Protein AF-A0A193L228-F1 (afdb_monomer_lite)

Structure (mmCIF, N/CA/C/O backbone):
data_AF-A0A193L228-F1
#
_entry.id   AF-A0A193L228-F1
#
loop_
_atom_site.group_PDB
_atom_site.id
_atom_site.type_symbol
_atom_site.label_atom_id
_atom_site.label_alt_id
_atom_site.label_comp_id
_atom_site.label_asym_id
_atom_site.label_entity_id
_atom_site.label_seq_id
_atom_site.pdbx_PDB_ins_code
_atom_site.Cartn_x
_atom_site.Cartn_y
_atom_site.Cartn_z
_atom_site.occupancy
_atom_site.B_iso_or_equiv
_atom_site.auth_seq_id
_atom_site.auth_comp_id
_atom_site.auth_asym_id
_atom_site.auth_atom_id
_atom_site.pdbx_PDB_model_num
ATOM 1 N N . ASN A 1 1 ? -1.207 8.082 -5.914 1.00 96.12 1 ASN A N 1
ATOM 2 C CA . ASN A 1 1 ? -0.095 9.047 -5.732 1.00 96.12 1 ASN A CA 1
ATOM 3 C C . ASN A 1 1 ? -0.312 9.985 -4.536 1.00 96.12 1 ASN A C 1
ATOM 5 O O . ASN A 1 1 ? 0.371 10.998 -4.437 1.00 96.12 1 ASN A O 1
ATOM 9 N N . ILE A 1 2 ? -1.238 9.681 -3.618 1.00 98.50 2 ILE A N 1
ATOM 10 C CA . ILE A 1 2 ? -1.362 10.408 -2.353 1.00 98.50 2 ILE A CA 1
ATOM 11 C C . ILE A 1 2 ? -0.335 9.832 -1.377 1.00 98.50 2 ILE A C 1
ATOM 13 O O . ILE A 1 2 ? -0.388 8.642 -1.066 1.00 98.50 2 ILE A O 1
ATOM 17 N N . ASN A 1 3 ? 0.592 10.674 -0.918 1.00 98.69 3 ASN A N 1
ATOM 18 C CA . ASN A 1 3 ? 1.710 10.291 -0.058 1.00 98.69 3 ASN A CA 1
ATOM 19 C C . ASN A 1 3 ? 1.813 11.319 1.076 1.00 98.69 3 ASN A C 1
ATOM 21 O O . ASN A 1 3 ? 1.088 11.206 2.063 1.00 98.69 3 ASN A O 1
ATOM 25 N N . SER A 1 4 ? 2.641 12.350 0.912 1.00 98.56 4 SER A N 1
ATOM 26 C CA . SER A 1 4 ? 2.677 13.539 1.765 1.00 98.56 4 SER A CA 1
ATOM 27 C C . SER A 1 4 ? 2.973 14.742 0.883 1.00 98.56 4 SER A C 1
ATOM 29 O O . SER A 1 4 ? 4.071 14.856 0.342 1.00 98.56 4 SER A O 1
ATOM 31 N N . GLN A 1 5 ? 1.993 15.616 0.705 1.00 98.69 5 GLN A N 1
ATOM 32 C CA . GLN A 1 5 ? 2.084 16.770 -0.183 1.00 98.69 5 GLN A CA 1
ATOM 33 C C . GLN A 1 5 ? 1.807 18.062 0.599 1.00 98.69 5 GLN A C 1
ATOM 35 O O . GLN A 1 5 ? 1.238 17.990 1.688 1.00 98.69 5 GLN A O 1
ATOM 40 N N . PRO A 1 6 ? 2.170 19.250 0.073 1.00 98.62 6 PRO A N 1
ATOM 41 C CA . PRO A 1 6 ? 1.907 20.519 0.756 1.00 98.62 6 PRO A CA 1
ATOM 42 C C . PRO A 1 6 ? 0.437 20.726 1.141 1.00 98.62 6 PRO A C 1
ATOM 44 O O . PRO A 1 6 ? 0.160 21.249 2.211 1.00 98.62 6 PRO A O 1
ATOM 47 N N . PHE A 1 7 ? -0.495 20.260 0.306 1.00 98.12 7 PHE A N 1
ATOM 48 C CA . PHE A 1 7 ? -1.936 20.376 0.550 1.00 98.12 7 PHE A CA 1
ATOM 49 C C . PHE A 1 7 ? -2.489 19.343 1.545 1.00 98.12 7 PHE A C 1
ATOM 51 O O . PHE A 1 7 ? -3.627 19.472 1.980 1.00 98.12 7 PHE A O 1
ATOM 58 N N . MET A 1 8 ? -1.734 18.285 1.862 1.00 98.06 8 MET A N 1
ATOM 59 C CA . MET A 1 8 ? -2.157 17.236 2.791 1.00 98.06 8 MET A CA 1
ATOM 60 C C . MET A 1 8 ? -0.942 16.443 3.274 1.00 98.06 8 MET A C 1
ATOM 62 O O . MET A 1 8 ? -0.426 15.554 2.579 1.00 98.06 8 MET A O 1
ATOM 66 N N . ARG A 1 9 ? -0.489 16.746 4.492 1.00 98.62 9 ARG A N 1
ATOM 67 C CA . ARG A 1 9 ? 0.564 15.973 5.153 1.00 98.62 9 ARG A CA 1
ATOM 68 C C . ARG A 1 9 ? 0.016 14.622 5.605 1.00 98.62 9 ARG A C 1
ATOM 70 O O . ARG A 1 9 ? -1.164 14.468 5.915 1.00 98.62 9 ARG A O 1
ATOM 77 N N . TRP A 1 10 ? 0.876 13.606 5.574 1.00 98.69 10 TRP A N 1
ATOM 78 C CA . TRP A 1 10 ? 0.455 12.217 5.776 1.00 98.69 10 TRP A CA 1
ATOM 79 C C . TRP A 1 10 ? -0.113 11.961 7.178 1.00 98.69 10 TRP A C 1
ATOM 81 O O . TRP A 1 10 ? -1.092 11.229 7.296 1.00 98.69 10 TRP A O 1
ATOM 91 N N . ARG A 1 11 ? 0.457 12.594 8.213 1.00 98.50 11 ARG A N 1
ATOM 92 C CA . ARG A 1 11 ? 0.063 12.386 9.613 1.00 98.50 11 ARG A CA 1
ATOM 93 C C . ARG A 1 11 ? -1.378 12.827 9.868 1.00 98.50 11 ARG A C 1
ATOM 95 O O . ARG A 1 11 ? -2.158 12.046 10.406 1.00 98.50 11 ARG A O 1
ATOM 102 N N . ASP A 1 12 ? -1.747 14.015 9.387 1.00 98.50 12 ASP A N 1
ATOM 103 C CA . ASP A 1 12 ? -3.112 14.545 9.494 1.00 98.50 12 ASP A CA 1
ATOM 104 C C . ASP A 1 12 ? -4.108 13.620 8.791 1.00 98.50 12 ASP A C 1
ATOM 106 O O . ASP A 1 12 ? -5.130 13.242 9.362 1.00 98.50 12 ASP A O 1
ATOM 110 N N . ARG A 1 13 ? -3.772 13.166 7.573 1.00 98.75 13 ARG A N 1
ATOM 111 C CA . ARG A 1 13 ? -4.613 12.216 6.832 1.00 98.75 13 ARG A CA 1
ATOM 112 C C . ARG A 1 13 ? -4.855 10.943 7.636 1.00 98.75 13 ARG A C 1
ATOM 114 O O . ARG A 1 13 ? -5.981 10.455 7.645 1.00 98.75 13 ARG A O 1
ATOM 121 N N . TYR A 1 14 ? -3.826 10.390 8.273 1.00 98.75 14 TYR A N 1
ATOM 122 C CA . TYR A 1 14 ? -3.942 9.136 9.019 1.00 98.75 14 TYR A CA 1
ATOM 123 C C . TYR A 1 14 ? -4.881 9.295 10.214 1.00 98.75 14 TYR A C 1
ATOM 125 O O . TYR A 1 14 ? -5.784 8.479 10.377 1.00 98.75 14 TYR A O 1
ATOM 133 N N . LEU A 1 15 ? -4.721 10.373 10.986 1.00 98.75 15 LEU A N 1
ATOM 134 C CA . LEU A 1 15 ? -5.564 10.670 12.144 1.00 98.75 15 LEU A CA 1
ATOM 135 C C . LEU A 1 15 ? -7.042 10.799 11.756 1.00 98.75 15 LEU A C 1
ATOM 137 O O . LEU A 1 15 ? -7.873 10.052 12.271 1.00 98.75 15 LEU A O 1
ATOM 141 N N . TYR A 1 16 ? -7.362 11.659 10.785 1.00 98.62 16 TYR A N 1
ATOM 142 C CA . TYR A 1 16 ? -8.750 11.847 10.348 1.00 98.62 16 TYR A CA 1
ATOM 143 C C . TYR A 1 16 ? -9.343 10.591 9.694 1.00 98.62 16 TYR A C 1
ATOM 145 O O . TYR A 1 16 ? -10.529 10.303 9.857 1.00 98.62 16 TYR A O 1
ATOM 153 N N . SER A 1 17 ? -8.527 9.805 8.981 1.00 98.62 17 SER A N 1
ATOM 154 C CA . SER A 1 17 ? -8.982 8.538 8.392 1.00 98.62 17 SER A CA 1
ATOM 155 C C . SER A 1 17 ? -9.328 7.516 9.472 1.00 98.62 17 SER A C 1
ATOM 157 O O . SER A 1 17 ? -10.364 6.866 9.373 1.00 98.62 17 SER A O 1
ATOM 159 N N . MET A 1 18 ? -8.502 7.386 10.513 1.00 98.75 18 MET A N 1
ATOM 160 C CA . MET A 1 18 ? -8.752 6.434 11.597 1.00 98.75 18 MET A CA 1
ATOM 161 C C . MET A 1 18 ? -9.922 6.853 12.486 1.00 98.75 18 MET A C 1
ATOM 163 O O . MET A 1 18 ? -10.707 6.001 12.897 1.00 98.75 18 MET A O 1
ATOM 167 N N . GLU A 1 19 ? -10.122 8.154 12.704 1.00 98.75 19 GLU A N 1
ATOM 168 C CA . GLU A 1 19 ? -11.340 8.666 13.338 1.00 98.75 19 GLU A CA 1
ATOM 169 C C . GLU A 1 19 ? -12.594 8.262 12.542 1.00 98.75 19 GLU A C 1
ATOM 171 O O . GLU A 1 19 ? -13.560 7.742 13.106 1.00 98.75 19 GLU A O 1
ATOM 176 N N . ALA A 1 20 ? -12.569 8.437 11.217 1.00 98.75 20 ALA A N 1
ATOM 177 C CA . ALA A 1 20 ? -13.677 8.057 10.346 1.00 98.75 20 ALA A CA 1
ATOM 178 C C . ALA A 1 20 ? -13.905 6.535 10.300 1.00 98.75 20 ALA A C 1
ATOM 180 O O . ALA A 1 20 ? -15.055 6.096 10.331 1.00 98.75 20 ALA A O 1
ATOM 181 N N . VAL A 1 21 ? -12.834 5.731 10.269 1.00 98.69 21 VAL A N 1
ATOM 182 C CA . VAL A 1 21 ? -12.906 4.262 10.340 1.00 98.69 21 VAL A CA 1
ATOM 183 C C . VAL A 1 21 ? -13.580 3.828 11.638 1.00 98.69 21 VAL A C 1
ATOM 185 O O . VAL A 1 21 ? -14.545 3.071 11.588 1.00 98.69 21 VAL A O 1
ATOM 188 N N . ASN A 1 22 ? -13.143 4.352 12.783 1.00 98.62 22 ASN A N 1
ATOM 189 C CA . ASN A 1 22 ? -13.709 3.992 14.083 1.00 98.62 22 ASN A CA 1
ATOM 190 C C . ASN A 1 22 ? -15.175 4.422 14.207 1.00 98.62 22 ASN A C 1
ATOM 192 O O . ASN A 1 22 ? -16.002 3.650 14.692 1.00 98.62 22 ASN A O 1
ATOM 196 N N . ARG A 1 23 ? -15.527 5.610 13.697 1.00 98.75 23 ARG A N 1
ATOM 197 C CA . ARG A 1 23 ? -16.921 6.070 13.618 1.00 98.75 23 ARG A CA 1
ATOM 198 C C . ARG A 1 23 ? -17.781 5.125 12.774 1.00 98.75 23 ARG A C 1
ATOM 200 O O . ARG A 1 23 ? -18.882 4.775 13.187 1.00 98.75 23 ARG A O 1
ATOM 207 N N . ALA A 1 24 ? -17.288 4.702 11.610 1.00 98.81 24 ALA A N 1
ATOM 208 C CA . ALA A 1 24 ? -18.008 3.791 10.722 1.00 98.81 24 ALA A CA 1
ATOM 209 C C . ALA A 1 24 ? -18.156 2.385 11.328 1.00 98.81 24 ALA A C 1
ATOM 211 O O . ALA A 1 24 ? -19.231 1.793 11.232 1.00 98.81 24 ALA A O 1
ATOM 212 N N . SER A 1 25 ? -17.116 1.870 11.990 1.00 98.50 25 SER A N 1
ATOM 213 C CA . SER A 1 25 ? -17.180 0.598 12.717 1.00 98.50 25 SER A CA 1
ATOM 214 C C . SER A 1 25 ? -18.218 0.661 13.841 1.00 98.50 25 SER A C 1
ATOM 216 O O . SER A 1 25 ? -19.085 -0.204 13.916 1.00 98.50 25 SER A O 1
ATOM 218 N N . ALA A 1 26 ? -18.211 1.723 14.656 1.00 98.56 26 ALA A N 1
ATOM 219 C CA . ALA A 1 26 ? -19.183 1.905 15.737 1.00 98.56 26 ALA A CA 1
ATOM 220 C C . ALA A 1 26 ? -20.631 2.018 15.228 1.00 98.56 26 ALA A C 1
ATOM 222 O O . ALA A 1 26 ? -21.545 1.489 15.852 1.00 98.56 26 ALA A O 1
ATOM 223 N N . ALA A 1 27 ? -20.845 2.674 14.084 1.00 98.56 27 ALA A N 1
ATOM 224 C CA . ALA A 1 27 ? -22.174 2.845 13.500 1.00 98.56 27 ALA A CA 1
ATOM 225 C C . ALA A 1 27 ? -22.746 1.566 12.862 1.00 98.56 27 ALA A C 1
ATOM 227 O O . ALA A 1 27 ? -23.959 1.465 12.697 1.00 98.56 27 ALA A O 1
ATOM 228 N N . THR A 1 28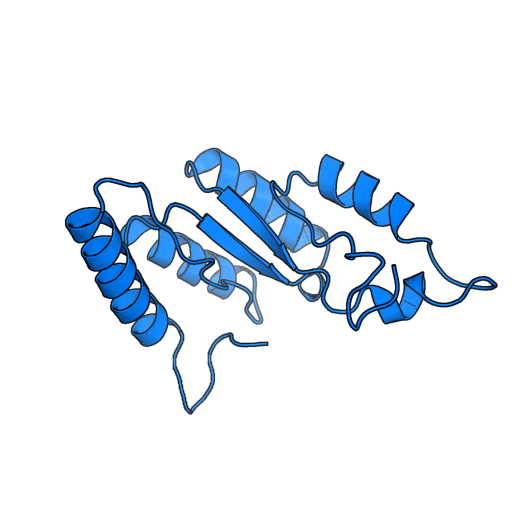 ? -21.893 0.617 12.462 1.00 98.69 28 THR A N 1
ATOM 229 C CA . THR A 1 28 ? -22.311 -0.558 11.672 1.00 98.69 28 THR A CA 1
ATOM 230 C C . THR A 1 28 ? -22.132 -1.890 12.393 1.00 98.69 28 THR A C 1
ATOM 232 O O . THR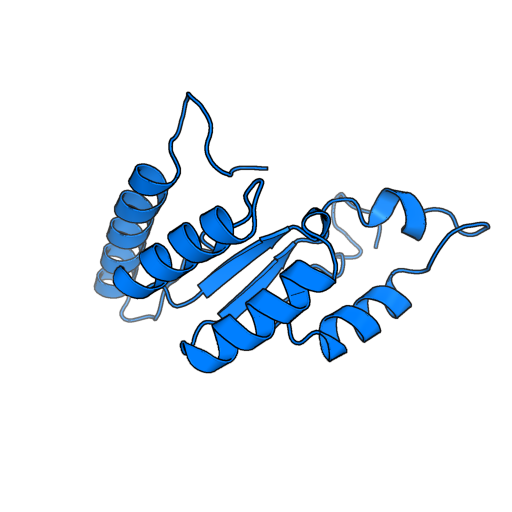 A 1 28 ? -22.757 -2.869 12.005 1.00 98.69 28 THR A O 1
ATOM 235 N N . GLY A 1 29 ? -21.284 -1.956 13.423 1.00 98.31 29 GLY A N 1
ATOM 236 C CA . GLY A 1 29 ? -20.898 -3.216 14.065 1.00 98.31 29 GLY A CA 1
ATOM 237 C C . GLY A 1 29 ? -19.969 -4.092 13.212 1.00 98.31 29 GLY A C 1
ATOM 238 O O . GLY A 1 29 ? -19.657 -5.212 13.604 1.00 98.31 29 GLY A O 1
ATOM 239 N N . GLU A 1 30 ? -19.509 -3.600 12.060 1.00 98.62 30 GLU A N 1
ATOM 240 C CA . GLU A 1 30 ? -18.590 -4.312 11.172 1.00 98.62 30 GLU A CA 1
ATOM 241 C C . GLU A 1 30 ? -17.153 -3.796 11.315 1.00 98.62 30 GLU A C 1
ATOM 243 O O . GLU A 1 30 ? -16.920 -2.617 11.584 1.00 98.62 30 GLU A O 1
ATOM 248 N N . VAL A 1 31 ? -16.171 -4.654 11.030 1.00 98.12 31 VAL A N 1
ATOM 249 C CA . VAL A 1 31 ? -14.770 -4.231 10.911 1.00 98.12 31 VAL A CA 1
ATOM 250 C C . VAL A 1 31 ? -14.603 -3.381 9.651 1.00 98.12 31 VAL A C 1
ATOM 252 O O . VAL A 1 31 ? -14.819 -3.855 8.534 1.00 98.12 31 VAL A O 1
ATOM 255 N N . LYS A 1 32 ? -14.190 -2.122 9.819 1.00 98.56 32 LYS A N 1
ATOM 256 C CA . LYS A 1 32 ? -13.841 -1.211 8.719 1.00 98.56 32 LYS A CA 1
ATOM 257 C C . LYS A 1 32 ? -12.332 -0.966 8.670 1.00 98.56 32 LYS A C 1
ATOM 259 O O . LYS A 1 32 ? -11.609 -1.207 9.631 1.00 98.56 32 LYS A O 1
ATOM 264 N N . GLY A 1 33 ? -11.851 -0.458 7.538 1.00 98.19 33 GLY A N 1
ATOM 265 C CA . GLY A 1 33 ? -10.443 -0.121 7.356 1.00 98.19 33 GLY A CA 1
ATOM 266 C C . GLY A 1 33 ? -10.230 0.871 6.220 1.00 98.19 33 GLY A C 1
ATOM 267 O O . GLY A 1 33 ? -11.107 1.081 5.381 1.00 98.19 33 GLY A O 1
ATOM 268 N N . HIS A 1 34 ? -9.048 1.477 6.194 1.00 98.62 34 HIS A N 1
ATOM 269 C CA . HIS A 1 34 ? -8.618 2.379 5.135 1.00 98.62 34 HIS A CA 1
ATOM 270 C C . HIS A 1 34 ? -7.160 2.086 4.796 1.00 98.62 34 HIS A C 1
ATOM 272 O O . HIS A 1 34 ? -6.329 1.976 5.692 1.00 98.62 34 HIS A O 1
ATOM 278 N N . TYR A 1 35 ? -6.833 1.948 3.511 1.00 98.62 35 TYR A N 1
ATOM 279 C CA . TYR A 1 35 ? -5.491 1.545 3.092 1.00 98.62 35 TYR A CA 1
ATOM 280 C C . TYR A 1 35 ? -4.549 2.749 3.197 1.00 98.62 35 TYR A C 1
ATOM 282 O O . TYR A 1 35 ? -4.383 3.519 2.250 1.00 98.62 35 TYR A O 1
ATOM 290 N N . LEU A 1 36 ? -3.954 2.955 4.372 1.00 98.81 36 LEU A N 1
ATOM 291 C CA . LEU A 1 36 ? -3.057 4.082 4.610 1.00 98.81 36 LEU A CA 1
ATOM 292 C C . LEU A 1 36 ? -1.781 3.910 3.770 1.00 98.81 36 LEU A C 1
ATOM 294 O O . LEU A 1 36 ? -1.000 2.987 3.991 1.00 98.81 36 LEU A O 1
ATOM 298 N N . ASN A 1 37 ? -1.578 4.779 2.769 1.00 98.88 37 ASN A N 1
ATOM 299 C CA . ASN A 1 37 ? -0.396 4.699 1.904 1.00 98.88 37 ASN A CA 1
ATOM 300 C C . ASN A 1 37 ? 0.863 5.133 2.654 1.00 98.88 37 ASN A C 1
ATOM 302 O O . ASN A 1 37 ? 0.991 6.317 2.999 1.00 98.88 37 ASN A O 1
ATOM 306 N N . VAL A 1 38 ? 1.778 4.185 2.875 1.00 98.88 38 VAL A N 1
ATOM 307 C CA . VAL A 1 38 ? 3.054 4.393 3.580 1.00 98.88 38 VAL A CA 1
ATOM 308 C C . VAL A 1 38 ? 4.219 4.667 2.628 1.00 98.88 38 VAL A C 1
ATOM 310 O O . VAL A 1 38 ? 5.297 5.028 3.079 1.00 98.88 38 VAL A O 1
ATOM 313 N N . THR A 1 39 ? 4.010 4.576 1.310 1.00 98.88 39 THR A N 1
ATOM 314 C CA . THR A 1 39 ? 5.033 4.856 0.286 1.00 98.88 39 THR A CA 1
ATOM 315 C C . THR A 1 39 ? 5.717 6.212 0.516 1.00 98.88 39 THR A C 1
ATOM 317 O O . THR A 1 39 ? 5.047 7.253 0.588 1.00 98.88 39 THR A O 1
ATOM 320 N N . ALA A 1 40 ? 7.047 6.226 0.590 1.00 98.81 40 ALA A N 1
ATOM 321 C CA . ALA A 1 40 ? 7.861 7.417 0.834 1.00 98.81 40 ALA A CA 1
ATOM 322 C C . ALA A 1 40 ? 9.191 7.365 0.059 1.00 98.81 40 ALA A C 1
ATOM 324 O O . ALA A 1 40 ? 9.414 6.436 -0.714 1.00 98.81 40 ALA A O 1
ATOM 325 N N . GLY A 1 41 ? 10.030 8.396 0.220 1.00 98.56 41 GLY A N 1
ATOM 326 C CA . GLY A 1 41 ? 11.295 8.520 -0.512 1.00 98.56 41 GLY A CA 1
ATOM 327 C C . GLY A 1 41 ? 12.415 7.620 0.015 1.00 98.56 41 GLY A C 1
ATOM 328 O O . GLY A 1 41 ? 13.307 7.259 -0.746 1.00 98.56 41 GLY A O 1
ATOM 329 N N . THR A 1 42 ? 12.357 7.238 1.290 1.00 98.88 42 THR A N 1
ATOM 330 C CA . THR A 1 42 ? 13.359 6.411 1.976 1.00 98.88 42 THR A CA 1
ATOM 331 C C . THR A 1 42 ? 12.680 5.276 2.745 1.00 98.88 42 THR A C 1
ATOM 333 O O . THR A 1 42 ? 11.472 5.319 2.995 1.00 98.88 42 THR A O 1
ATOM 336 N N . MET A 1 43 ? 13.441 4.244 3.122 1.00 98.81 43 MET A N 1
ATOM 337 C CA . MET A 1 43 ? 12.901 3.149 3.938 1.00 98.81 43 MET A CA 1
ATOM 338 C C . MET A 1 43 ? 12.583 3.605 5.362 1.00 98.81 43 MET A C 1
ATOM 340 O O . MET A 1 43 ? 11.610 3.134 5.945 1.00 98.81 43 MET A O 1
ATOM 344 N N . GLU A 1 44 ? 13.369 4.533 5.897 1.00 98.88 44 GLU A N 1
ATOM 345 C CA . GLU A 1 44 ? 13.185 5.146 7.209 1.00 98.88 44 GLU A CA 1
ATOM 346 C C . GLU A 1 44 ? 11.817 5.838 7.285 1.00 98.88 44 GLU A C 1
ATOM 348 O O . GLU A 1 44 ? 11.033 5.550 8.190 1.00 98.88 44 GLU A O 1
ATOM 353 N N . ASP A 1 45 ? 11.472 6.640 6.273 1.00 98.88 45 ASP A N 1
ATOM 354 C CA . ASP A 1 45 ? 10.173 7.312 6.188 1.00 98.88 45 ASP A CA 1
ATOM 355 C C . ASP A 1 45 ? 9.016 6.316 5.989 1.00 98.88 45 ASP A C 1
ATOM 357 O O . ASP A 1 45 ? 7.909 6.532 6.489 1.00 98.88 45 ASP A O 1
ATOM 361 N N . ILE A 1 46 ? 9.230 5.233 5.226 1.00 98.94 46 ILE A N 1
ATOM 362 C CA . ILE A 1 46 ? 8.214 4.181 5.050 1.00 98.94 46 ILE A CA 1
ATOM 363 C C . ILE A 1 46 ? 7.927 3.514 6.401 1.00 98.94 46 ILE A C 1
ATOM 365 O O . ILE A 1 46 ? 6.758 3.333 6.753 1.00 98.94 46 ILE A O 1
ATOM 369 N N . TYR A 1 47 ? 8.968 3.175 7.164 1.00 98.88 47 TYR A N 1
ATOM 370 C 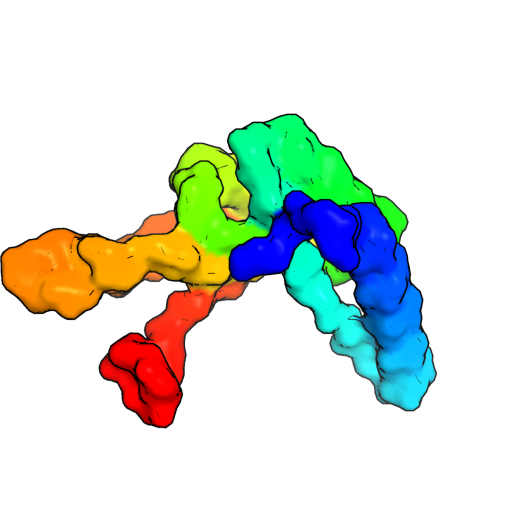CA . TYR A 1 47 ? 8.818 2.585 8.490 1.00 98.88 47 TYR A CA 1
ATOM 371 C C . TYR A 1 47 ? 8.162 3.537 9.483 1.00 98.88 47 TYR A C 1
ATOM 373 O O . TYR A 1 47 ? 7.265 3.104 10.199 1.00 98.88 47 TYR A O 1
ATOM 381 N N . GLU A 1 48 ? 8.543 4.817 9.498 1.00 98.94 48 GLU A N 1
ATOM 382 C CA . GLU A 1 48 ? 7.918 5.826 10.362 1.00 98.94 48 GLU A CA 1
ATOM 383 C C . GLU A 1 48 ? 6.399 5.866 10.143 1.00 98.94 48 GLU A C 1
ATOM 385 O O . GLU A 1 48 ? 5.609 5.818 11.089 1.00 98.94 48 GLU A O 1
ATOM 390 N N . ARG A 1 49 ? 5.972 5.883 8.878 1.00 98.88 49 ARG A N 1
ATOM 391 C CA . ARG A 1 49 ? 4.550 5.902 8.520 1.00 98.88 49 ARG A CA 1
ATOM 392 C C . ARG A 1 49 ? 3.846 4.602 8.876 1.00 98.88 49 ARG A C 1
ATOM 394 O O . ARG A 1 49 ? 2.735 4.643 9.400 1.00 98.88 49 ARG A O 1
ATOM 401 N N . ALA A 1 50 ? 4.462 3.460 8.581 1.00 98.88 50 ALA A N 1
ATOM 402 C CA . ALA A 1 50 ? 3.892 2.151 8.880 1.00 98.88 50 ALA A CA 1
ATOM 403 C C . ALA A 1 50 ? 3.722 1.944 10.392 1.00 98.88 50 ALA A C 1
ATOM 405 O O . ALA A 1 50 ? 2.664 1.507 10.842 1.00 98.88 50 ALA A O 1
ATOM 406 N N . GLU A 1 51 ? 4.719 2.345 11.176 1.00 98.88 51 GLU A N 1
ATOM 407 C CA . GLU A 1 51 ? 4.674 2.279 12.631 1.00 98.88 51 GLU A CA 1
ATOM 408 C C . GLU A 1 51 ? 3.609 3.219 13.200 1.00 98.88 51 GLU A C 1
ATOM 410 O O . GLU A 1 51 ? 2.828 2.809 14.055 1.00 98.88 51 GLU A O 1
ATOM 415 N N . PHE A 1 52 ? 3.477 4.437 12.667 1.00 98.88 52 PHE A N 1
ATOM 416 C CA . PHE A 1 52 ? 2.390 5.325 13.077 1.00 98.88 52 PHE A CA 1
ATOM 417 C C . PHE A 1 52 ? 1.006 4.752 12.725 1.00 98.88 52 PHE A C 1
ATOM 419 O O . PHE A 1 52 ? 0.096 4.799 13.548 1.00 98.88 52 PHE A O 1
ATOM 426 N N . ALA A 1 53 ? 0.832 4.151 11.542 1.00 98.88 53 ALA A N 1
ATOM 427 C CA . ALA A 1 53 ? -0.420 3.479 11.175 1.00 98.88 53 ALA A CA 1
ATOM 428 C C . ALA A 1 53 ? -0.766 2.325 12.135 1.00 98.88 53 ALA A C 1
ATOM 430 O O . ALA A 1 53 ? -1.928 2.176 12.518 1.00 98.88 53 ALA A O 1
ATOM 431 N N . ARG A 1 54 ? 0.240 1.546 12.555 1.00 98.75 54 ARG A N 1
ATOM 432 C CA . ARG A 1 54 ? 0.095 0.481 13.557 1.00 98.75 54 ARG A CA 1
ATOM 433 C C . ARG A 1 54 ? -0.300 1.040 14.924 1.00 98.75 54 ARG A C 1
ATOM 435 O O . ARG A 1 54 ? -1.221 0.522 15.543 1.00 98.75 54 ARG A O 1
ATOM 442 N N . GLN A 1 55 ? 0.347 2.115 15.375 1.00 98.69 55 GLN A N 1
ATOM 443 C CA . GLN A 1 55 ? 0.038 2.780 16.648 1.00 98.69 55 GLN A CA 1
ATOM 444 C C . GLN A 1 55 ? -1.389 3.333 16.698 1.00 98.69 55 GLN A C 1
ATOM 446 O O . GLN A 1 55 ? -2.016 3.309 17.753 1.00 98.69 55 GLN A O 1
ATOM 451 N N . LEU A 1 56 ? -1.922 3.790 15.562 1.00 98.50 56 LEU A N 1
ATOM 452 C CA . LEU A 1 56 ? -3.318 4.219 15.451 1.00 98.50 56 LEU A CA 1
ATOM 453 C C . LEU A 1 56 ? -4.323 3.056 15.389 1.00 98.50 56 LEU A C 1
ATOM 455 O O . LEU A 1 56 ? -5.527 3.305 15.400 1.00 98.50 56 LEU A O 1
ATOM 459 N N . GLY A 1 57 ? -3.856 1.807 15.300 1.00 98.44 57 GLY A N 1
ATOM 460 C CA . GLY A 1 57 ? -4.711 0.624 15.208 1.00 98.44 57 GLY A CA 1
ATOM 461 C C . GLY A 1 57 ? -5.285 0.371 13.813 1.00 98.44 57 GLY A C 1
ATOM 462 O O . GLY A 1 57 ? -6.352 -0.230 13.698 1.00 98.44 57 GLY A O 1
ATOM 463 N N . SER A 1 58 ? -4.626 0.835 12.741 1.00 98.69 58 SER A N 1
ATOM 464 C CA . SER A 1 58 ? -5.041 0.452 11.385 1.00 98.69 58 SER A CA 1
ATOM 465 C C . SER A 1 58 ? -4.894 -1.057 11.186 1.00 98.69 58 SER A C 1
ATOM 467 O O . SER A 1 58 ? -3.895 -1.644 11.590 1.00 98.69 58 SER A O 1
ATOM 469 N N . VAL A 1 59 ? -5.859 -1.673 10.505 1.00 98.62 59 VAL A N 1
ATOM 470 C CA . VAL A 1 59 ? -5.822 -3.105 10.150 1.00 98.62 59 VAL A CA 1
ATOM 471 C C . VAL A 1 59 ? -5.074 -3.376 8.839 1.00 98.62 59 VAL A C 1
ATOM 473 O O . VAL A 1 59 ? -4.767 -4.520 8.513 1.00 98.62 59 VAL A O 1
ATOM 476 N N . ILE A 1 60 ? -4.818 -2.330 8.047 1.00 98.88 60 ILE A N 1
ATOM 477 C CA . ILE A 1 60 ? -4.254 -2.437 6.699 1.00 98.88 60 ILE A CA 1
ATOM 478 C C . ILE A 1 60 ? -3.466 -1.181 6.310 1.00 98.88 60 ILE A C 1
ATOM 480 O O . ILE A 1 60 ? -3.862 -0.048 6.601 1.00 98.88 60 ILE A O 1
ATOM 484 N N . ILE A 1 61 ? -2.367 -1.379 5.587 1.00 98.88 61 ILE A N 1
ATOM 485 C CA . ILE A 1 61 ? -1.600 -0.321 4.916 1.00 98.88 61 ILE A CA 1
ATOM 486 C C . ILE A 1 61 ? -1.445 -0.641 3.430 1.00 98.88 61 ILE A C 1
ATOM 488 O O . ILE A 1 61 ? -1.679 -1.769 2.991 1.00 98.88 61 ILE A O 1
ATOM 492 N N . MET A 1 62 ? -1.019 0.349 2.643 1.00 98.94 62 MET A N 1
ATOM 493 C CA . MET A 1 62 ? -0.642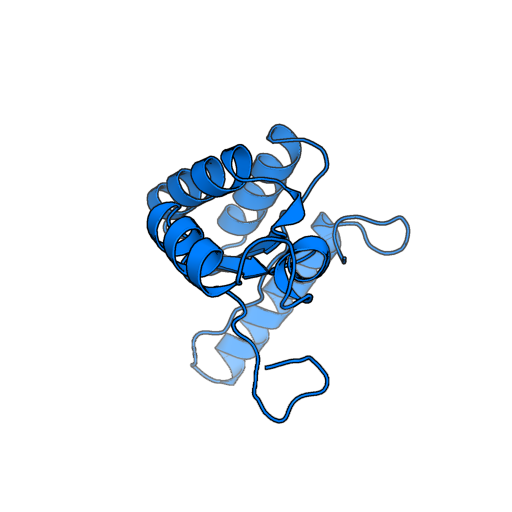 0.118 1.250 1.00 98.94 62 MET A CA 1
ATOM 494 C C . MET A 1 62 ? 0.733 0.657 0.880 1.00 98.94 62 MET A C 1
ATOM 496 O O . MET A 1 62 ? 1.187 1.675 1.405 1.00 98.94 62 MET A O 1
ATOM 500 N N . ILE A 1 63 ? 1.340 -0.004 -0.104 1.00 98.88 63 ILE A N 1
ATOM 501 C CA . ILE A 1 63 ? 2.555 0.422 -0.798 1.00 98.88 63 ILE A CA 1
ATOM 502 C C . ILE A 1 63 ? 2.336 0.440 -2.314 1.00 98.88 63 ILE A C 1
ATOM 504 O O . ILE A 1 63 ? 1.514 -0.301 -2.857 1.00 98.88 63 ILE A O 1
ATOM 508 N N . ASP A 1 64 ? 3.084 1.293 -3.005 1.00 98.88 64 ASP A N 1
ATOM 509 C CA . ASP A 1 64 ? 3.116 1.370 -4.462 1.00 98.88 64 ASP A CA 1
ATOM 510 C C . ASP A 1 64 ? 4.307 0.567 -5.008 1.00 98.88 64 ASP A C 1
ATOM 512 O O . ASP A 1 64 ? 5.419 0.698 -4.515 1.00 98.88 64 ASP A O 1
ATOM 516 N N . LEU A 1 65 ? 4.117 -0.205 -6.082 1.00 98.62 65 LEU A N 1
ATOM 517 C CA . LEU A 1 65 ? 5.155 -1.042 -6.713 1.00 98.62 65 LEU A CA 1
ATOM 518 C C . LEU A 1 65 ? 6.449 -0.282 -7.065 1.00 98.62 65 LEU A C 1
ATOM 520 O O . LEU A 1 65 ? 7.525 -0.876 -7.085 1.00 98.62 65 LEU A O 1
ATOM 524 N N . VAL A 1 66 ? 6.361 1.029 -7.296 1.00 98.50 66 VAL A N 1
ATOM 525 C CA . VAL A 1 66 ? 7.513 1.896 -7.593 1.00 98.50 66 VAL A CA 1
ATOM 526 C C . VAL A 1 66 ? 8.529 2.002 -6.451 1.00 98.50 66 VAL A C 1
ATOM 528 O O . VAL A 1 66 ? 9.648 2.425 -6.710 1.00 98.50 66 VAL A O 1
ATOM 531 N N . VAL A 1 67 ? 8.195 1.585 -5.220 1.00 98.50 67 VAL A N 1
ATOM 532 C CA . VAL A 1 67 ? 9.184 1.482 -4.124 1.00 98.50 67 VAL A CA 1
ATOM 533 C C . VAL A 1 67 ? 10.235 0.396 -4.375 1.00 98.50 67 VAL A C 1
ATOM 535 O O . VAL A 1 67 ? 11.293 0.399 -3.751 1.00 98.50 67 VAL A O 1
ATOM 538 N N . GLY A 1 68 ? 9.964 -0.531 -5.299 1.00 98.50 68 GLY A N 1
ATOM 539 C CA . GLY A 1 68 ? 10.896 -1.577 -5.704 1.00 98.50 68 GLY A CA 1
ATOM 540 C C . GLY A 1 68 ? 10.886 -2.813 -4.801 1.00 98.50 68 GLY A C 1
ATOM 541 O O . GLY A 1 68 ? 10.384 -2.818 -3.677 1.00 98.50 68 GLY A O 1
ATOM 542 N N . TYR A 1 69 ? 11.442 -3.908 -5.322 1.00 98.69 69 TYR A N 1
ATOM 543 C CA . TYR A 1 69 ? 11.298 -5.240 -4.727 1.00 98.69 69 TYR A CA 1
ATOM 544 C C . TYR A 1 69 ? 11.935 -5.375 -3.341 1.00 98.69 69 TYR A C 1
ATOM 546 O O . TYR A 1 69 ? 11.340 -6.000 -2.466 1.00 98.69 69 TYR A O 1
ATOM 554 N N . THR A 1 70 ? 13.087 -4.742 -3.106 1.00 98.88 70 THR A N 1
ATOM 555 C CA . THR A 1 70 ? 13.763 -4.759 -1.799 1.00 98.88 70 THR A CA 1
ATOM 556 C C . THR A 1 70 ? 12.887 -4.148 -0.706 1.00 98.88 70 THR A C 1
ATOM 558 O O . THR A 1 70 ? 12.708 -4.751 0.355 1.00 98.88 70 THR A O 1
ATOM 561 N N . ALA A 1 71 ? 12.287 -2.985 -0.972 1.00 98.81 71 ALA A N 1
ATOM 562 C CA . ALA A 1 71 ? 11.363 -2.334 -0.049 1.00 98.81 71 ALA A CA 1
ATOM 563 C C . ALA A 1 71 ? 10.083 -3.162 0.147 1.00 98.81 71 ALA A C 1
ATOM 565 O O . ALA A 1 71 ? 9.648 -3.350 1.279 1.00 98.81 71 ALA A O 1
ATOM 566 N N . ILE A 1 72 ? 9.525 -3.745 -0.922 1.00 98.88 72 ILE A N 1
ATOM 567 C CA . ILE A 1 72 ? 8.336 -4.613 -0.840 1.00 98.88 72 ILE A CA 1
ATOM 568 C C . ILE A 1 72 ? 8.590 -5.824 0.063 1.00 98.88 72 ILE A C 1
ATOM 570 O O . ILE A 1 72 ? 7.805 -6.079 0.971 1.00 98.88 72 ILE A O 1
ATOM 574 N N . GLN A 1 73 ? 9.691 -6.554 -0.134 1.00 98.94 73 GLN A N 1
ATOM 575 C CA . GLN A 1 73 ? 10.024 -7.711 0.709 1.00 98.94 73 GLN A CA 1
ATOM 576 C C . GLN A 1 73 ? 10.280 -7.308 2.165 1.00 98.94 73 GLN A C 1
ATOM 578 O O . GLN A 1 73 ? 9.947 -8.049 3.092 1.00 98.94 73 GLN A O 1
ATOM 583 N N . THR A 1 74 ? 10.868 -6.131 2.371 1.00 98.81 74 THR A N 1
ATOM 584 C CA . THR A 1 74 ? 11.101 -5.566 3.702 1.00 98.81 74 THR A CA 1
ATOM 585 C C . THR A 1 74 ? 9.772 -5.264 4.397 1.00 98.81 74 THR A C 1
ATOM 587 O O . THR A 1 74 ? 9.555 -5.702 5.528 1.00 98.81 74 THR A O 1
ATOM 590 N N . MET A 1 75 ? 8.840 -4.629 3.686 1.00 98.88 75 MET A N 1
ATOM 591 C CA . MET A 1 75 ? 7.507 -4.323 4.198 1.00 98.88 75 MET A CA 1
ATOM 592 C C . MET A 1 75 ? 6.642 -5.561 4.401 1.00 98.88 75 MET A C 1
ATOM 594 O O . MET A 1 75 ? 5.908 -5.603 5.379 1.00 98.88 75 MET A O 1
ATOM 598 N N . ALA A 1 76 ? 6.762 -6.597 3.572 1.00 98.88 76 ALA A N 1
ATOM 599 C CA . ALA A 1 76 ? 6.064 -7.865 3.787 1.00 98.88 76 ALA A CA 1
ATOM 600 C C . ALA A 1 76 ? 6.523 -8.563 5.080 1.00 98.88 76 ALA A C 1
ATOM 602 O O . ALA A 1 76 ? 5.705 -9.029 5.874 1.00 98.88 76 ALA A O 1
ATOM 603 N N . LYS A 1 77 ? 7.839 -8.575 5.349 1.00 98.88 77 LYS A N 1
ATOM 604 C CA . LYS A 1 77 ? 8.386 -9.086 6.619 1.00 98.88 77 LYS A CA 1
ATOM 605 C C . LYS A 1 77 ? 7.922 -8.250 7.809 1.00 98.88 77 LYS A C 1
ATOM 607 O O . LYS A 1 77 ? 7.584 -8.816 8.845 1.00 98.88 77 LYS A O 1
ATOM 612 N N . TRP A 1 78 ? 7.921 -6.924 7.674 1.00 98.88 78 TRP A N 1
ATOM 613 C CA . TRP A 1 78 ? 7.439 -6.027 8.723 1.00 98.88 78 TRP A CA 1
ATOM 614 C C . TRP A 1 78 ? 5.949 -6.236 8.992 1.00 98.88 78 TRP A C 1
ATOM 616 O O . TRP A 1 78 ? 5.568 -6.395 10.146 1.00 98.88 78 TRP A O 1
ATOM 626 N N . ALA A 1 79 ? 5.128 -6.328 7.947 1.00 98.88 79 ALA A N 1
ATOM 627 C CA . ALA A 1 79 ? 3.685 -6.505 8.046 1.00 98.88 79 ALA A CA 1
ATOM 628 C C . ALA A 1 79 ? 3.332 -7.799 8.790 1.00 98.88 79 ALA A C 1
ATOM 630 O O . ALA A 1 79 ? 2.565 -7.770 9.749 1.00 98.88 79 ALA A O 1
ATOM 631 N N . ARG A 1 80 ? 4.007 -8.907 8.451 1.00 98.75 80 ARG A N 1
ATOM 632 C CA . ARG A 1 80 ? 3.871 -10.185 9.166 1.00 98.75 80 ARG A CA 1
ATOM 633 C C . ARG A 1 80 ? 4.238 -10.094 10.649 1.00 98.75 80 ARG A C 1
ATOM 635 O O . ARG A 1 80 ? 3.608 -10.759 11.457 1.00 98.75 80 ARG A O 1
ATOM 642 N N . LYS A 1 81 ? 5.272 -9.328 11.006 1.00 98.75 81 LYS A N 1
ATOM 643 C CA . LYS A 1 81 ? 5.715 -9.164 12.403 1.00 98.75 81 LYS A CA 1
ATOM 644 C C . LYS A 1 81 ? 4.813 -8.243 13.227 1.00 98.75 81 LYS A C 1
ATOM 646 O O . LYS A 1 81 ? 4.946 -8.230 14.443 1.00 98.75 81 LYS A O 1
ATOM 651 N N . ASN A 1 82 ? 3.967 -7.456 12.569 1.00 98.75 82 ASN A N 1
ATOM 652 C CA . ASN A 1 82 ? 3.157 -6.407 13.183 1.00 98.75 82 ASN A CA 1
ATOM 653 C C . ASN A 1 82 ? 1.654 -6.616 12.951 1.00 98.75 82 ASN A C 1
ATOM 655 O O . ASN A 1 82 ? 0.896 -5.654 13.053 1.00 98.75 82 ASN A O 1
ATOM 659 N N . ASP A 1 83 ? 1.246 -7.840 12.597 1.00 98.62 83 ASP A N 1
ATOM 660 C CA . ASP A 1 83 ? -0.149 -8.228 12.352 1.00 98.62 83 ASP A CA 1
ATOM 661 C C . ASP A 1 83 ? -0.900 -7.273 11.405 1.00 98.62 83 ASP A C 1
ATOM 663 O O . ASP A 1 83 ? -2.064 -6.936 11.609 1.00 98.62 83 ASP A O 1
ATOM 667 N N . MET A 1 84 ? -0.215 -6.819 10.352 1.00 98.88 84 MET A N 1
ATOM 668 C CA . MET A 1 84 ? -0.721 -5.817 9.417 1.00 98.88 84 MET A CA 1
ATOM 669 C C . MET A 1 84 ? -1.011 -6.436 8.051 1.00 98.88 84 MET A C 1
ATOM 671 O O . MET A 1 84 ? -0.152 -7.114 7.489 1.00 98.88 84 MET A O 1
ATOM 675 N N . ILE A 1 85 ? -2.177 -6.138 7.470 1.00 98.88 85 ILE A N 1
ATOM 676 C CA . ILE A 1 85 ? -2.469 -6.502 6.077 1.00 98.88 85 ILE A CA 1
ATOM 677 C C . ILE A 1 85 ? -1.719 -5.545 5.137 1.00 98.88 85 ILE A C 1
ATOM 679 O O . ILE A 1 85 ? -1.759 -4.322 5.312 1.00 98.88 85 ILE A O 1
ATOM 683 N N . LEU A 1 86 ? -1.058 -6.088 4.113 1.00 98.88 86 LEU A N 1
ATOM 684 C CA . LEU A 1 86 ? -0.260 -5.334 3.150 1.00 98.88 86 LEU A CA 1
ATOM 685 C C . LEU A 1 86 ? -0.884 -5.336 1.749 1.00 98.88 86 LEU A C 1
ATOM 687 O O . LEU A 1 86 ? -0.810 -6.312 0.998 1.00 98.88 86 LEU A O 1
ATOM 691 N N . HIS A 1 87 ? -1.434 -4.188 1.354 1.00 98.94 87 HIS A N 1
ATOM 692 C CA . HIS A 1 87 ? -1.950 -3.964 0.004 1.00 98.94 87 HIS A CA 1
ATOM 693 C C . HIS A 1 87 ? -0.876 -3.430 -0.950 1.00 98.94 87 HIS A C 1
ATOM 695 O O . HIS A 1 87 ? -0.225 -2.425 -0.664 1.00 98.94 87 HIS A O 1
ATOM 701 N N . LEU A 1 88 ? -0.735 -4.042 -2.129 1.00 98.88 88 LEU A N 1
ATOM 702 C CA . LEU A 1 88 ? 0.168 -3.577 -3.182 1.00 98.88 88 LEU A CA 1
ATOM 703 C C . LEU A 1 88 ? -0.596 -2.964 -4.359 1.00 98.88 88 LEU A C 1
ATOM 705 O O . LEU A 1 88 ? -1.290 -3.640 -5.127 1.00 98.88 88 LEU A O 1
ATOM 709 N N . HIS A 1 89 ? -0.382 -1.669 -4.569 1.00 98.81 89 HIS A N 1
ATOM 710 C CA . HIS A 1 89 ? -0.804 -0.983 -5.780 1.00 98.81 89 HIS A CA 1
ATOM 711 C C . HIS A 1 89 ? 0.264 -1.109 -6.877 1.00 98.81 89 HIS A C 1
ATOM 713 O O . HIS A 1 89 ? 1.442 -0.835 -6.666 1.00 98.81 89 HIS A O 1
ATOM 719 N N . ARG A 1 90 ? -0.135 -1.513 -8.091 1.00 97.88 90 ARG A N 1
ATOM 720 C CA . ARG A 1 90 ? 0.788 -1.839 -9.199 1.00 97.88 90 ARG A CA 1
ATOM 721 C C . ARG A 1 90 ? 1.283 -0.622 -9.998 1.00 97.88 90 ARG A C 1
ATOM 723 O O . ARG A 1 90 ? 1.397 -0.689 -11.222 1.00 97.88 90 ARG A O 1
ATOM 730 N N . ALA A 1 91 ? 1.533 0.511 -9.341 1.00 97.81 91 ALA A N 1
ATOM 731 C CA . ALA A 1 91 ? 2.016 1.725 -10.004 1.00 97.81 91 ALA A CA 1
ATOM 732 C C . ALA A 1 91 ? 3.260 1.437 -10.868 1.00 97.81 91 ALA A C 1
ATOM 734 O O . ALA A 1 91 ? 4.175 0.740 -10.441 1.00 97.81 91 ALA A O 1
ATOM 735 N N . GLY A 1 92 ? 3.280 1.946 -12.101 1.00 97.31 92 GLY A N 1
ATOM 736 C CA . GLY A 1 92 ? 4.382 1.726 -13.044 1.00 97.31 92 GLY A CA 1
ATOM 737 C C . GLY A 1 92 ? 4.382 0.370 -13.761 1.00 97.31 92 GLY A C 1
ATOM 738 O O . GLY A 1 92 ? 5.056 0.246 -14.770 1.00 97.31 92 GLY A O 1
ATOM 739 N N . ASN A 1 93 ? 3.586 -0.622 -13.345 1.00 97.56 93 ASN A N 1
ATOM 740 C CA . ASN A 1 93 ? 3.574 -1.959 -13.959 1.00 97.56 93 ASN A CA 1
ATOM 741 C C . ASN A 1 93 ? 3.394 -1.948 -15.493 1.00 97.56 93 ASN A C 1
ATOM 743 O O . ASN A 1 93 ? 4.030 -2.706 -16.224 1.00 97.56 93 ASN A O 1
ATOM 747 N N . SER A 1 94 ? 2.488 -1.112 -16.001 1.00 97.62 94 SER A N 1
ATOM 748 C CA . SER A 1 94 ? 2.137 -1.106 -17.426 1.00 97.62 94 SER A CA 1
ATOM 749 C C . SER A 1 94 ? 3.222 -0.519 -18.331 1.00 97.62 94 SER A C 1
ATOM 751 O O . SER A 1 94 ? 3.099 -0.647 -19.543 1.00 97.62 94 SER A O 1
ATOM 753 N N . THR A 1 95 ? 4.298 0.067 -17.794 1.00 98.06 95 THR A N 1
ATOM 754 C CA . THR A 1 95 ? 5.418 0.531 -18.632 1.00 98.06 95 THR A CA 1
ATOM 755 C C . THR A 1 95 ? 6.170 -0.633 -19.280 1.00 98.06 95 THR A C 1
ATOM 757 O O . THR A 1 95 ? 6.715 -0.465 -20.365 1.00 98.06 95 THR A O 1
ATOM 760 N N . TYR A 1 96 ? 6.137 -1.823 -18.672 1.00 97.50 96 TYR A N 1
ATOM 761 C CA . TYR A 1 96 ? 6.805 -3.027 -19.180 1.00 97.50 96 TYR A CA 1
ATOM 762 C C . TYR A 1 96 ? 5.893 -4.252 -19.303 1.00 97.50 96 TYR A C 1
ATOM 764 O O . TYR A 1 96 ? 6.363 -5.294 -19.736 1.00 97.50 96 TYR A O 1
ATOM 772 N N . SER A 1 97 ? 4.605 -4.171 -18.957 1.00 97.00 97 SER A N 1
ATOM 773 C CA . SER A 1 97 ? 3.677 -5.316 -19.080 1.00 97.00 97 SER A CA 1
ATOM 774 C C . SER A 1 97 ? 2.583 -5.158 -20.133 1.00 97.00 97 SER A C 1
ATOM 776 O O . SER A 1 97 ? 1.813 -6.093 -20.343 1.00 97.00 97 SER A O 1
ATOM 778 N N . ARG A 1 98 ? 2.519 -3.994 -20.792 1.00 96.94 98 ARG A N 1
ATOM 779 C CA . ARG A 1 98 ? 1.468 -3.637 -21.755 1.00 96.94 98 ARG A CA 1
ATOM 780 C C . ARG A 1 98 ? 1.680 -4.249 -23.137 1.00 96.94 98 ARG A C 1
ATOM 782 O O . ARG A 1 98 ? 0.746 -4.757 -23.745 1.00 96.94 98 ARG A O 1
ATOM 789 N N . GLN A 1 99 ? 2.894 -4.138 -23.669 1.00 97.81 99 GLN A N 1
ATOM 790 C CA . GLN A 1 99 ? 3.163 -4.497 -25.058 1.00 97.81 99 GLN A CA 1
ATOM 791 C C . GLN A 1 99 ? 3.338 -6.009 -25.203 1.00 97.81 99 GLN A C 1
ATOM 793 O O . GLN A 1 99 ? 4.007 -6.658 -24.403 1.00 97.81 99 GLN A O 1
ATOM 798 N N . LYS A 1 100 ? 2.735 -6.587 -26.247 1.00 96.81 100 LYS A N 1
ATOM 799 C CA . LYS A 1 100 ? 2.777 -8.039 -26.484 1.00 96.81 100 LYS A CA 1
ATOM 800 C C . LYS A 1 100 ? 4.154 -8.523 -26.948 1.00 96.81 100 LYS A C 1
ATOM 802 O O . LYS A 1 100 ? 4.522 -9.662 -26.679 1.00 96.81 100 LYS A O 1
ATOM 807 N N . ASN A 1 101 ? 4.885 -7.682 -27.672 1.00 97.69 101 ASN A N 1
ATOM 808 C CA . ASN A 1 101 ? 6.146 -8.025 -28.329 1.00 97.69 101 ASN A CA 1
ATOM 809 C C . ASN A 1 101 ? 7.392 -7.782 -27.464 1.00 97.69 101 ASN A C 1
ATOM 811 O O . ASN A 1 101 ? 8.461 -8.269 -27.820 1.00 97.69 101 ASN A O 1
ATOM 815 N N . HIS A 1 102 ? 7.292 -7.028 -26.366 1.00 97.69 102 HIS A N 1
ATOM 816 C CA . HIS A 1 102 ? 8.440 -6.710 -25.521 1.00 97.69 102 HIS A CA 1
ATOM 817 C C . HIS A 1 102 ? 8.025 -6.398 -24.080 1.00 97.69 102 HIS A C 1
ATOM 819 O O . HIS A 1 102 ? 6.990 -5.776 -23.844 1.00 97.69 102 HIS A O 1
ATOM 825 N N . GLY A 1 103 ? 8.871 -6.792 -23.127 1.00 97.50 103 GLY A N 1
ATOM 826 C CA . GLY A 1 103 ? 8.679 -6.562 -21.699 1.00 97.50 103 GLY A CA 1
ATOM 827 C C . GLY A 1 103 ? 8.409 -7.850 -20.921 1.00 97.50 103 GLY A C 1
ATOM 828 O O . GLY A 1 103 ? 8.905 -8.922 -21.261 1.00 97.50 103 GLY A O 1
ATOM 829 N N . MET A 1 104 ? 7.628 -7.743 -19.850 1.00 98.06 104 MET A N 1
ATOM 830 C CA . MET A 1 104 ? 7.298 -8.831 -18.941 1.00 98.06 104 MET A CA 1
ATOM 831 C C . MET A 1 104 ? 5.795 -8.878 -18.705 1.00 98.06 104 MET A C 1
ATOM 833 O O . MET A 1 104 ? 5.200 -7.956 -18.151 1.00 98.06 104 MET A O 1
ATOM 837 N N . ASN A 1 105 ? 5.177 -10.000 -19.065 1.00 98.12 105 ASN A N 1
ATOM 838 C CA . ASN A 1 105 ? 3.758 -10.180 -18.808 1.00 98.12 105 ASN A CA 1
ATOM 839 C C . ASN A 1 105 ? 3.451 -10.115 -17.301 1.00 98.12 105 ASN A C 1
ATOM 841 O O . ASN A 1 105 ? 4.137 -10.742 -16.489 1.00 98.12 105 ASN A O 1
ATOM 845 N N . PHE A 1 106 ? 2.363 -9.427 -16.947 1.00 98.12 106 PHE A N 1
ATOM 846 C CA . PHE A 1 106 ? 1.956 -9.203 -15.561 1.00 98.12 106 PHE A CA 1
ATOM 847 C C . PHE A 1 106 ? 1.807 -10.493 -14.736 1.00 98.12 106 PHE A C 1
ATOM 849 O O . PHE A 1 106 ? 2.079 -10.485 -13.537 1.00 98.12 106 PHE A O 1
ATOM 856 N N . ARG A 1 107 ? 1.497 -11.638 -15.364 1.00 98.31 107 ARG A N 1
ATOM 857 C CA . ARG A 1 107 ? 1.431 -12.937 -14.670 1.00 98.31 107 ARG A CA 1
ATOM 858 C C . ARG A 1 107 ? 2.730 -13.312 -13.948 1.00 98.31 107 ARG A C 1
ATOM 860 O O . ARG A 1 107 ? 2.684 -14.005 -12.936 1.00 98.31 107 ARG A O 1
ATOM 867 N N . VAL A 1 108 ? 3.884 -12.883 -14.466 1.00 98.38 108 VAL A N 1
ATOM 868 C CA . VAL A 1 108 ? 5.193 -13.134 -13.844 1.00 98.38 108 VAL A CA 1
ATOM 869 C C . VAL A 1 108 ? 5.337 -12.287 -12.579 1.00 98.38 108 VAL A C 1
ATOM 871 O O . VAL A 1 108 ? 5.691 -12.812 -11.528 1.00 98.38 108 VAL A O 1
ATOM 874 N N . ILE A 1 109 ? 4.943 -11.015 -12.645 1.00 98.31 109 ILE A N 1
ATOM 875 C CA . ILE A 1 109 ? 4.946 -10.093 -11.501 1.00 98.31 109 ILE A CA 1
ATOM 876 C C . ILE A 1 109 ? 3.986 -10.583 -10.419 1.00 98.31 109 ILE A C 1
ATOM 878 O O . ILE A 1 109 ? 4.348 -10.563 -9.250 1.00 98.31 109 ILE A O 1
ATOM 882 N N . CYS A 1 110 ? 2.811 -11.115 -10.775 1.00 98.56 110 CYS A N 1
ATOM 883 C CA . CYS A 1 110 ? 1.910 -11.739 -9.801 1.00 98.56 110 CYS A CA 1
ATOM 884 C C . CYS A 1 110 ? 2.601 -12.859 -9.012 1.00 98.56 110 CYS A C 1
ATOM 886 O O . CYS A 1 110 ? 2.466 -12.922 -7.791 1.00 98.56 110 CYS A O 1
ATOM 888 N N . LYS A 1 111 ? 3.373 -13.727 -9.687 1.00 98.75 111 LYS A N 1
ATOM 889 C CA . LYS A 1 111 ? 4.149 -14.777 -9.009 1.00 98.75 111 LYS A CA 1
ATOM 890 C C . LYS A 1 111 ? 5.200 -14.168 -8.084 1.00 98.75 111 LYS A C 1
ATOM 892 O O . LYS A 1 111 ? 5.313 -14.594 -6.940 1.00 98.75 111 LYS A O 1
ATOM 897 N N . TRP A 1 112 ? 5.937 -13.164 -8.552 1.00 98.69 112 TRP A N 1
ATOM 898 C CA . TRP A 1 112 ? 6.964 -12.496 -7.751 1.00 98.69 112 TRP A CA 1
ATOM 899 C C . TRP A 1 112 ? 6.387 -11.807 -6.522 1.00 98.69 112 TRP A C 1
ATOM 901 O O . TRP A 1 112 ? 6.937 -11.956 -5.440 1.00 98.69 112 TRP A O 1
ATOM 911 N N . MET A 1 113 ? 5.266 -11.103 -6.656 1.00 98.69 113 MET A N 1
ATOM 912 C CA . MET A 1 113 ? 4.639 -10.391 -5.542 1.00 98.69 113 MET A CA 1
ATOM 913 C C . MET A 1 113 ? 3.987 -11.353 -4.547 1.00 98.69 113 MET A C 1
ATOM 915 O O . MET A 1 113 ? 4.073 -11.125 -3.342 1.00 98.69 113 MET A O 1
ATOM 919 N N . ARG A 1 114 ? 3.452 -12.490 -5.019 1.00 98.69 114 ARG A N 1
ATOM 920 C CA . ARG A 1 114 ? 3.026 -13.586 -4.138 1.00 98.69 114 ARG A CA 1
ATOM 921 C C . ARG A 1 114 ? 4.197 -14.159 -3.335 1.00 98.69 114 ARG A C 1
ATOM 923 O O . ARG A 1 114 ? 4.044 -14.398 -2.146 1.00 98.69 114 ARG A O 1
ATOM 930 N N . MET A 1 115 ? 5.359 -14.360 -3.961 1.00 98.62 115 MET A N 1
ATOM 931 C CA . MET A 1 115 ? 6.571 -14.810 -3.257 1.00 98.62 115 MET A CA 1
ATOM 932 C C . MET A 1 115 ? 7.146 -13.733 -2.328 1.00 98.62 115 MET A C 1
ATOM 934 O O . MET A 1 115 ? 7.673 -14.063 -1.271 1.00 98.62 115 MET A O 1
ATOM 938 N N . ALA A 1 116 ? 7.050 -12.455 -2.704 1.00 98.50 116 ALA A N 1
ATOM 939 C CA . ALA A 1 116 ? 7.496 -11.339 -1.876 1.00 98.50 116 ALA A CA 1
ATOM 940 C C . ALA A 1 116 ? 6.645 -11.181 -0.606 1.00 98.50 116 ALA A C 1
ATOM 942 O O . ALA A 1 116 ? 7.168 -10.696 0.393 1.00 98.50 116 ALA A O 1
ATOM 943 N N . GLY A 1 117 ? 5.385 -11.632 -0.636 1.00 98.62 117 GLY A N 1
ATOM 944 C CA . GLY A 1 117 ? 4.524 -11.751 0.540 1.00 98.62 117 GLY A CA 1
ATOM 945 C C . GLY A 1 117 ? 3.543 -10.596 0.736 1.00 98.62 117 GLY A C 1
ATOM 946 O O . GLY A 1 117 ? 3.270 -10.244 1.877 1.00 98.62 117 GLY A O 1
ATOM 947 N N . VAL A 1 118 ? 3.037 -9.989 -0.345 1.00 98.62 118 VAL A N 1
ATOM 948 C CA . VAL A 1 118 ? 1.922 -9.024 -0.245 1.00 98.62 118 VAL A CA 1
ATOM 949 C C . VAL A 1 118 ? 0.584 -9.758 -0.159 1.00 98.62 118 VAL A C 1
ATOM 951 O O . VAL A 1 118 ? 0.420 -10.806 -0.786 1.00 98.62 118 VAL A O 1
ATOM 954 N N . ASP A 1 119 ? -0.380 -9.195 0.567 1.00 98.81 119 ASP A N 1
ATOM 955 C CA . ASP A 1 119 ? -1.690 -9.826 0.770 1.00 98.81 119 ASP A CA 1
ATOM 956 C C . ASP A 1 119 ? -2.659 -9.498 -0.371 1.00 98.81 119 ASP A C 1
ATOM 958 O O . ASP A 1 119 ? -3.392 -10.366 -0.845 1.00 98.81 119 ASP A O 1
ATOM 962 N N . HIS A 1 120 ? -2.623 -8.259 -0.873 1.00 98.75 120 HIS A N 1
ATOM 963 C CA . HIS A 1 120 ? -3.412 -7.832 -2.030 1.00 98.75 120 HIS A CA 1
ATOM 964 C C . HIS A 1 120 ? -2.525 -7.333 -3.170 1.00 98.75 120 HIS A C 1
ATOM 966 O O . HIS A 1 120 ? -1.503 -6.686 -2.949 1.00 98.75 120 HIS A O 1
ATOM 972 N N . LEU A 1 121 ? -2.968 -7.562 -4.408 1.00 98.44 121 LEU A N 1
ATOM 973 C CA . LEU A 1 121 ? -2.372 -7.006 -5.621 1.00 98.44 121 LEU A CA 1
ATOM 974 C C . LEU A 1 121 ? -3.478 -6.648 -6.617 1.00 98.44 121 LEU A C 1
ATOM 976 O O . LEU A 1 121 ? -4.324 -7.478 -6.945 1.00 98.44 121 LEU A O 1
ATOM 980 N N . HIS A 1 122 ? -3.451 -5.429 -7.158 1.00 98.19 122 HIS A N 1
ATOM 981 C CA . HIS A 1 122 ? -4.356 -5.052 -8.250 1.00 98.19 122 HIS A CA 1
ATOM 982 C C . HIS A 1 122 ? -4.141 -5.947 -9.479 1.00 98.19 122 HIS A C 1
ATOM 984 O O . HIS A 1 122 ? -3.049 -5.951 -10.044 1.00 98.19 122 HIS A O 1
ATOM 990 N N . ALA A 1 123 ? -5.190 -6.634 -9.944 1.00 97.19 123 ALA A N 1
ATOM 991 C CA . ALA A 1 123 ? -5.071 -7.617 -11.026 1.00 97.19 123 ALA A CA 1
ATOM 992 C C . ALA A 1 123 ? -5.730 -7.231 -12.364 1.00 97.19 123 ALA A C 1
ATOM 994 O O . ALA A 1 123 ? -5.470 -7.883 -13.369 1.00 97.19 123 ALA A O 1
ATOM 995 N N . GLY A 1 124 ? -6.480 -6.126 -12.422 1.00 94.06 124 GLY A N 1
ATOM 996 C CA . GLY A 1 124 ? -7.305 -5.770 -13.586 1.00 94.06 124 GLY A CA 1
ATOM 997 C C . GLY A 1 124 ? -8.756 -6.209 -13.393 1.00 94.06 124 GLY A C 1
ATOM 998 O O . GLY A 1 124 ? -9.054 -6.953 -12.462 1.00 94.06 124 GLY A O 1
ATOM 999 N N . THR A 1 125 ? -9.666 -5.683 -14.213 1.00 91.81 125 THR A N 1
ATOM 1000 C CA . THR A 1 125 ? -11.116 -5.878 -14.018 1.00 91.81 125 THR A CA 1
ATOM 1001 C C . THR A 1 125 ? -11.868 -6.326 -15.272 1.00 91.81 125 THR A C 1
ATOM 1003 O O . THR A 1 125 ? -13.090 -6.378 -15.213 1.00 91.81 125 THR A O 1
ATOM 1006 N N . ALA A 1 126 ? -11.174 -6.664 -16.369 1.00 90.44 126 ALA A N 1
ATOM 1007 C CA . ALA A 1 126 ? -11.694 -7.039 -17.700 1.00 90.44 126 ALA A CA 1
ATOM 1008 C C . ALA A 1 126 ? -12.619 -6.003 -18.384 1.00 90.44 126 ALA A C 1
ATOM 1010 O O . ALA A 1 126 ? -12.382 -5.618 -19.520 1.00 90.44 126 ALA A O 1
ATOM 1011 N N . VAL A 1 127 ? -13.644 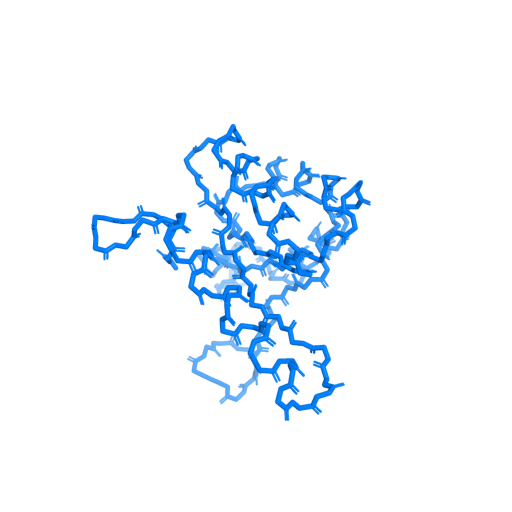-5.512 -17.686 1.00 92.75 127 VAL A N 1
ATOM 1012 C CA . VAL A 1 127 ? -14.656 -4.545 -18.146 1.00 92.75 127 VAL A CA 1
ATOM 1013 C C . VAL A 1 127 ? -14.412 -3.118 -17.641 1.00 92.75 127 VAL A C 1
ATOM 1015 O O . VAL A 1 127 ? -15.231 -2.226 -17.845 1.00 92.75 127 VAL A O 1
ATOM 1018 N N . GLY A 1 128 ? -13.317 -2.891 -16.913 1.00 92.38 128 GLY A N 1
ATOM 1019 C CA . GLY A 1 128 ? -12.984 -1.565 -16.399 1.00 92.38 128 GLY A CA 1
ATOM 1020 C C . GLY A 1 128 ? -12.286 -0.676 -17.423 1.00 92.38 128 GLY A C 1
ATOM 1021 O O . GLY A 1 128 ? -11.957 -1.077 -18.530 1.00 92.38 128 GLY A O 1
ATOM 1022 N N . LYS A 1 129 ? -11.969 0.549 -16.994 1.00 90.19 129 LYS A N 1
ATOM 1023 C CA . LYS A 1 129 ? -11.249 1.540 -17.815 1.00 90.19 129 LYS A CA 1
ATOM 1024 C C . LYS A 1 129 ? -9.806 1.156 -18.180 1.00 90.1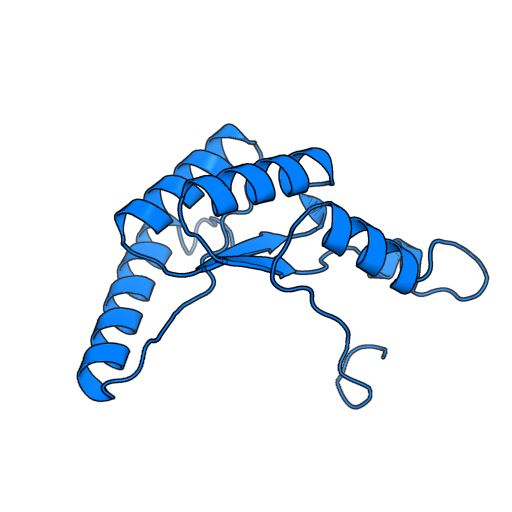9 129 LYS A C 1
ATOM 1026 O O . LYS A 1 129 ? -9.196 1.808 -19.019 1.00 90.19 129 LYS A O 1
ATOM 1031 N N . LEU A 1 130 ? -9.215 0.203 -17.459 1.00 88.06 130 LEU A N 1
ATOM 1032 C CA . LEU A 1 130 ? -7.836 -0.241 -17.663 1.00 88.06 130 LEU A CA 1
ATOM 1033 C C . LEU A 1 130 ? -7.850 -1.555 -18.439 1.00 88.06 130 LEU A C 1
ATOM 1035 O O . LEU A 1 130 ? -8.760 -2.356 -18.254 1.00 88.06 130 LEU A O 1
ATOM 1039 N N . GLU A 1 131 ? -6.809 -1.792 -19.234 1.00 73.44 131 GLU A N 1
ATOM 1040 C CA . GLU A 1 131 ? -6.606 -3.075 -19.912 1.00 73.44 131 GLU A CA 1
ATOM 1041 C C . GLU A 1 131 ? -6.647 -4.250 -18.913 1.00 73.44 131 GLU A C 1
ATOM 1043 O O . GLU A 1 131 ? -6.092 -4.158 -17.806 1.00 73.44 131 GLU A O 1
ATOM 1048 N N . GLY A 1 132 ? -7.320 -5.336 -19.308 1.00 64.69 132 GLY A N 1
ATOM 1049 C CA . GLY A 1 132 ? -7.539 -6.549 -18.524 1.00 64.69 132 GLY A CA 1
ATOM 1050 C C . GLY A 1 132 ? -7.653 -7.778 -19.407 1.00 64.69 132 GLY A C 1
ATOM 1051 O O . GLY A 1 132 ? -8.098 -7.623 -20.564 1.00 64.69 132 GLY A O 1
#

Sequence (132 aa):
NINSQPFMRWRDRYLYSMEAVNRASAATGEVKGHYLNVTAGTMEDIYERAEFARQLGSVIIMIDLVVGYTAIQTMAKWARKNDMILHLHRAGNSTYSRQKNHGMNFRVICKWMRMAGVDHLHAGTAVGKLEG

Secondary structure (DSSP, 8-state):
--SSBTTB-HHHHHHHHHHHHHHHHHHHSS-----EE---SSHHHHHHHHHHHHHTT-SEEEEEGGG-HHHHHHHHHHHHHTT-EEEEE-TTTHHHHS-SSSS--HHHHHHHHHHHT-SEE----SSSSS--

Radius of gyration: 15.94 Å; chains: 1; bounding box: 36×35×45 Å

Foldseek 3Di:
DDEADPVHGLLVVLVVQLVVQVVVCVVPVDRGADARELEDDDLVSSVVSVVSNLVSPGQEYEYECVVDLVSLLVVLVVCVVSNHAYAYEDPPVCVAQVDPPGHDPVVVVVVSSVVSHHPYYDDDDCPDPDHD

pLDDT: mean 97.68, std 3.98, range [64.69, 98.94]